Protein AF-A0A372INJ8-F1 (afdb_monomer_lite)

Radius of gyration: 21.86 Å; chains: 1; bounding box: 51×23×57 Å

Foldseek 3Di:
DDDDDDDDCVCPPFAWPDWDWDQDPPFGIKIWTATPVRDIDIDGDGDQDWDWDWDWDDDPVGDTDTPDTDTDGRDPDD

Sequence (78 aa):
MNRPFLELPEAANLTVQTLRVYDDPPYGREVHLIFTDGTQISIDLEIKTVVKARHYRGDRGGNLDILHEHHERPSREG

Organism: NCBI:txid2303751

Secondary structure (DSSP, 8-state):
-PPP----GGGTTPPEEEEEEEEETTTEEEEEEEETTS-EEEEEEE-----EEEEEEE-TTS-EEEEEEEE-------

pLDDT: mean 76.69, std 15.63, range [42.97, 97.12]

Structure (mmCIF, N/CA/C/O backbone):
data_AF-A0A372INJ8-F1
#
_entry.id   AF-A0A372INJ8-F1
#
loop_
_atom_site.group_PDB
_atom_site.id
_atom_site.type_symbol
_atom_site.label_atom_id
_atom_site.label_alt_id
_atom_site.label_comp_id
_atom_site.label_asym_id
_atom_site.label_entity_id
_atom_site.label_seq_id
_atom_site.pdbx_PDB_ins_code
_atom_site.Cartn_x
_atom_site.Cartn_y
_atom_site.Cartn_z
_atom_site.occupancy
_atom_site.B_iso_or_equiv
_atom_site.auth_seq_id
_atom_site.auth_comp_id
_atom_site.auth_asym_id
_atom_site.auth_atom_id
_atom_site.pdbx_PDB_model_num
ATOM 1 N N . MET A 1 1 ? 19.201 -11.811 8.035 1.00 50.16 1 MET A N 1
ATOM 2 C CA . MET A 1 1 ? 18.756 -10.663 7.214 1.00 50.16 1 MET A CA 1
ATOM 3 C C . MET A 1 1 ? 17.393 -10.234 7.731 1.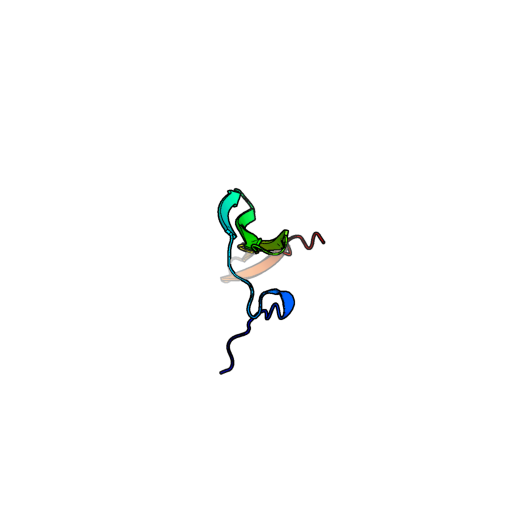00 50.16 1 MET A C 1
ATOM 5 O O . MET A 1 1 ? 16.496 -11.066 7.724 1.00 50.16 1 MET A O 1
ATOM 9 N N . ASN A 1 2 ? 17.253 -9.004 8.232 1.00 74.50 2 ASN A N 1
ATOM 10 C CA . ASN A 1 2 ? 15.951 -8.471 8.643 1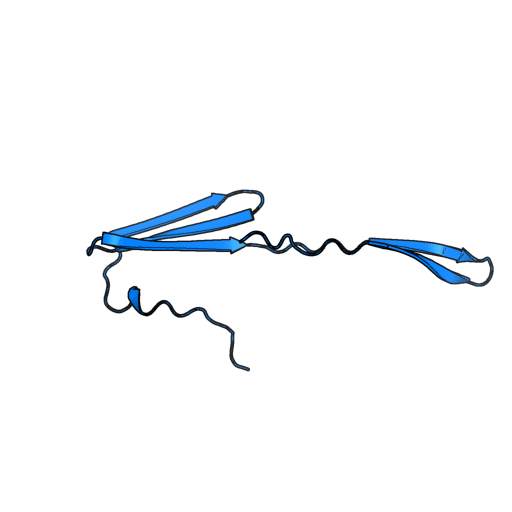.00 74.50 2 ASN A CA 1
ATOM 11 C C . ASN A 1 2 ? 15.152 -8.111 7.388 1.00 74.50 2 ASN A C 1
ATOM 13 O O . ASN A 1 2 ? 15.674 -7.414 6.517 1.00 74.50 2 ASN A O 1
ATOM 17 N N . ARG A 1 3 ? 13.919 -8.610 7.270 1.00 76.69 3 ARG A N 1
ATOM 18 C CA . ARG A 1 3 ? 13.006 -8.170 6.208 1.00 76.69 3 ARG A CA 1
ATOM 19 C C . ARG A 1 3 ? 12.427 -6.810 6.614 1.00 76.69 3 ARG A C 1
ATOM 21 O O . ARG A 1 3 ? 12.022 -6.689 7.768 1.00 76.69 3 ARG A O 1
ATOM 28 N N . PRO A 1 4 ? 12.405 -5.803 5.724 1.00 82.38 4 PRO A N 1
ATOM 29 C CA . PRO A 1 4 ? 11.728 -4.547 6.019 1.00 82.38 4 PRO A CA 1
ATOM 30 C C . PRO A 1 4 ? 10.229 -4.811 6.204 1.00 82.38 4 PRO A C 1
ATOM 32 O O . PRO A 1 4 ? 9.643 -5.588 5.450 1.00 82.38 4 PRO A O 1
ATOM 35 N N . PHE A 1 5 ? 9.629 -4.184 7.211 1.00 8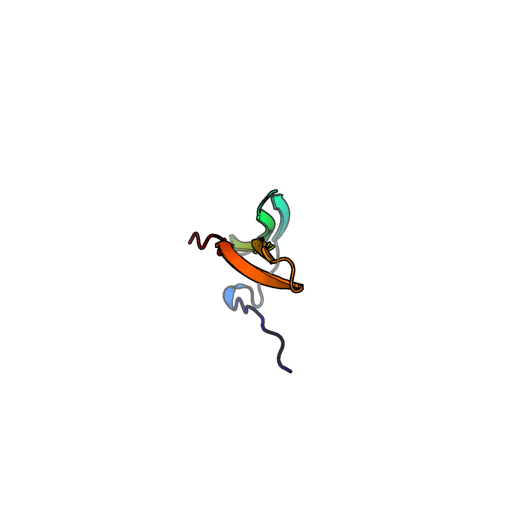5.31 5 PHE A N 1
ATOM 36 C CA . PHE A 1 5 ? 8.192 -4.219 7.468 1.00 85.31 5 PHE A CA 1
ATOM 37 C C . PHE A 1 5 ? 7.710 -2.821 7.853 1.00 85.31 5 PHE A C 1
ATOM 39 O O . PHE A 1 5 ? 8.479 -2.022 8.388 1.00 85.31 5 PHE A O 1
ATOM 46 N N . LEU A 1 6 ? 6.445 -2.543 7.552 1.00 85.62 6 LEU A N 1
ATOM 47 C CA . LEU A 1 6 ? 5.720 -1.396 8.081 1.00 85.62 6 LEU A CA 1
ATOM 48 C C . LEU A 1 6 ? 4.942 -1.875 9.305 1.00 85.62 6 LEU A C 1
ATOM 50 O O . LEU A 1 6 ? 4.251 -2.891 9.234 1.00 85.62 6 LEU A O 1
ATOM 54 N N . GLU A 1 7 ? 5.075 -1.165 10.416 1.00 91.00 7 GLU A N 1
ATOM 55 C CA . GLU A 1 7 ? 4.284 -1.399 11.620 1.00 91.00 7 GLU A CA 1
ATOM 56 C C . GLU A 1 7 ? 3.261 -0.275 11.753 1.00 91.00 7 GLU A C 1
ATOM 58 O O . GLU A 1 7 ? 3.611 0.893 11.590 1.00 91.00 7 GLU A O 1
ATOM 63 N N . LEU A 1 8 ? 2.012 -0.644 12.034 1.00 90.00 8 LEU A N 1
ATOM 64 C CA . LEU A 1 8 ? 0.893 0.274 12.248 1.00 90.00 8 LEU A CA 1
ATOM 65 C C . LEU A 1 8 ? 0.348 0.018 13.661 1.00 90.00 8 LEU A C 1
ATOM 67 O O . LEU A 1 8 ? -0.579 -0.783 13.820 1.00 90.00 8 LEU A O 1
ATOM 71 N N . PRO A 1 9 ? 0.968 0.593 14.712 1.00 91.75 9 PRO A N 1
ATOM 72 C CA . PRO A 1 9 ? 0.583 0.351 16.104 1.00 91.75 9 PRO A CA 1
ATOM 73 C C . PRO A 1 9 ? -0.887 0.666 16.398 1.00 91.75 9 PRO A C 1
ATOM 75 O O . PRO A 1 9 ? -1.484 0.048 17.274 1.00 91.75 9 PRO A O 1
ATOM 78 N N . GLU A 1 10 ? -1.483 1.590 15.652 1.00 89.00 10 GLU A N 1
ATOM 79 C CA . GLU A 1 10 ? -2.899 1.948 15.707 1.00 89.00 10 GLU A CA 1
ATOM 80 C C . GLU A 1 10 ? -3.835 0.788 15.347 1.00 89.00 10 GLU A C 1
ATOM 82 O O . GLU A 1 10 ? -4.975 0.778 15.790 1.00 89.00 10 GLU A O 1
ATOM 87 N N . ALA A 1 11 ? -3.364 -0.219 14.606 1.00 89.44 11 ALA A N 1
ATOM 88 C CA . ALA A 1 11 ? -4.129 -1.429 14.312 1.00 89.44 11 ALA A CA 1
ATOM 89 C C . ALA A 1 11 ? -4.091 -2.455 15.460 1.00 89.44 11 ALA A C 1
ATOM 91 O O . ALA A 1 11 ? -4.819 -3.453 15.433 1.00 89.44 11 ALA A O 1
ATOM 92 N N . ALA A 1 12 ? -3.212 -2.271 16.451 1.00 93.31 12 ALA A N 1
ATOM 93 C CA . ALA A 1 12 ? -2.996 -3.262 17.493 1.00 93.31 12 ALA A CA 1
ATOM 94 C C . ALA A 1 12 ? -4.239 -3.415 18.379 1.00 93.31 12 ALA A C 1
ATOM 96 O O . ALA A 1 12 ? -4.807 -2.444 18.870 1.00 93.31 12 ALA A O 1
ATOM 97 N N . ASN A 1 13 ? -4.627 -4.668 18.634 1.00 94.88 13 ASN A N 1
ATOM 98 C CA . ASN A 1 13 ? -5.795 -5.042 19.443 1.00 94.88 13 ASN A CA 1
ATOM 99 C C . ASN A 1 13 ? -7.153 -4.566 18.897 1.00 94.88 13 ASN A C 1
ATOM 101 O O . ASN A 1 13 ? -8.165 -4.713 19.586 1.00 94.88 13 ASN A O 1
ATOM 105 N N . LEU A 1 14 ? -7.205 -4.043 17.671 1.00 94.31 14 LEU A N 1
ATOM 106 C CA . LEU A 1 14 ? -8.459 -3.693 17.020 1.00 94.31 14 LEU A CA 1
ATOM 107 C C . LEU A 1 14 ? -9.055 -4.896 16.283 1.00 94.31 14 LEU A C 1
ATOM 109 O O . LEU A 1 14 ? -8.348 -5.760 15.762 1.00 94.31 14 LEU A O 1
ATOM 113 N N . THR A 1 15 ? -10.386 -4.948 16.226 1.00 96.31 15 THR A N 1
ATOM 114 C CA . THR A 1 15 ? -11.109 -5.962 15.448 1.00 96.31 15 THR A CA 1
ATOM 115 C C . THR A 1 15 ? -11.442 -5.403 14.074 1.00 96.31 15 THR A C 1
ATOM 117 O O . THR A 1 15 ? -12.026 -4.326 13.962 1.00 96.31 15 THR A O 1
ATOM 120 N N . VAL A 1 16 ? -11.088 -6.139 13.020 1.00 96.12 16 VAL A N 1
ATOM 121 C CA . VAL A 1 16 ? -11.427 -5.760 11.644 1.00 96.12 16 VAL A CA 1
ATOM 122 C C . VAL A 1 16 ? -12.934 -5.905 11.444 1.00 96.12 16 VAL A C 1
ATOM 124 O O . VAL A 1 16 ? -13.492 -6.990 11.594 1.00 96.12 16 VAL A O 1
ATOM 127 N N . GLN A 1 17 ? -13.588 -4.806 11.083 1.00 96.44 17 GLN A N 1
ATOM 128 C CA . GLN A 1 17 ? -14.989 -4.782 10.677 1.00 96.44 17 GLN A CA 1
ATOM 129 C C . GLN A 1 17 ? -15.131 -5.068 9.183 1.00 96.44 17 GLN A C 1
ATOM 131 O O . GLN A 1 17 ? -16.053 -5.761 8.757 1.00 96.44 17 GLN A O 1
ATOM 136 N N . THR A 1 18 ? -14.258 -4.500 8.354 1.00 95.62 18 THR A N 1
ATOM 137 C CA . THR A 1 18 ? -14.294 -4.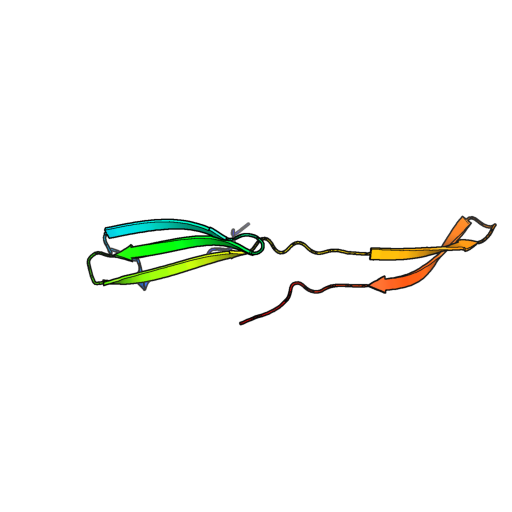687 6.902 1.00 95.62 18 THR A CA 1
ATOM 138 C C . THR A 1 18 ? -12.885 -4.692 6.330 1.00 95.62 18 THR A C 1
ATOM 140 O O . THR A 1 18 ? -12.061 -3.863 6.700 1.00 95.62 18 THR A O 1
ATOM 143 N N . LEU A 1 19 ? -12.634 -5.606 5.393 1.00 94.50 19 LEU A N 1
ATOM 144 C CA . LEU A 1 19 ? -11.437 -5.635 4.560 1.00 94.50 19 LEU A CA 1
ATOM 145 C C . LEU A 1 19 ? -11.878 -5.582 3.099 1.00 94.50 19 LEU A C 1
ATOM 147 O O . LEU A 1 19 ? -12.694 -6.399 2.667 1.00 94.50 19 LEU A O 1
ATOM 151 N N . ARG A 1 20 ? -11.349 -4.619 2.346 1.00 93.31 20 ARG A N 1
ATOM 152 C CA . ARG A 1 20 ? -11.548 -4.499 0.900 1.00 93.31 20 ARG A CA 1
ATOM 153 C C . ARG A 1 20 ? -10.199 -4.523 0.206 1.00 93.31 20 ARG A C 1
ATOM 155 O O . ARG A 1 20 ? -9.235 -3.948 0.700 1.00 93.31 20 ARG A O 1
ATOM 162 N N . VAL A 1 21 ? -10.156 -5.202 -0.931 1.00 91.06 21 VAL A N 1
ATOM 163 C CA . VAL A 1 21 ? -9.009 -5.186 -1.834 1.00 91.06 21 VAL A CA 1
ATOM 164 C C . VAL A 1 21 ? -9.513 -4.648 -3.157 1.00 91.06 21 VAL A C 1
ATOM 166 O O . VAL A 1 21 ? -10.441 -5.219 -3.733 1.00 91.06 21 VAL A O 1
ATOM 169 N N . TYR A 1 22 ? -8.927 -3.548 -3.602 1.00 86.12 22 TYR A N 1
ATOM 170 C CA . TYR A 1 22 ? -9.213 -2.945 -4.891 1.00 86.12 22 TYR A CA 1
ATOM 171 C C . TYR A 1 22 ? -8.075 -3.292 -5.845 1.00 86.12 22 TYR A C 1
ATOM 173 O O . TYR A 1 22 ? -6.902 -3.149 -5.501 1.00 86.12 22 TYR A O 1
ATOM 181 N N . ASP A 1 23 ? -8.418 -3.783 -7.032 1.00 84.12 23 ASP A N 1
ATOM 182 C CA . ASP A 1 23 ? -7.477 -3.791 -8.145 1.00 84.12 23 ASP A CA 1
ATOM 183 C C . ASP A 1 23 ? -7.519 -2.383 -8.763 1.00 84.12 23 ASP A C 1
ATOM 185 O O . ASP A 1 23 ? -8.557 -1.992 -9.301 1.00 84.12 23 ASP A O 1
ATOM 189 N N . ASP A 1 24 ? -6.413 -1.634 -8.683 1.00 74.00 24 ASP A N 1
ATOM 190 C CA . ASP A 1 24 ? -6.276 -0.274 -9.227 1.00 74.00 24 ASP A CA 1
ATOM 191 C C . ASP A 1 24 ? -5.148 -0.195 -10.276 1.00 74.00 24 ASP A C 1
ATOM 193 O O . ASP A 1 24 ? -4.021 0.235 -10.001 1.00 74.00 24 ASP A O 1
ATOM 197 N N . PRO A 1 25 ? -5.387 -0.677 -11.510 1.00 66.81 25 PRO A N 1
ATOM 198 C CA . PRO A 1 25 ? -4.444 -0.488 -12.605 1.00 66.81 25 PRO A CA 1
ATOM 199 C C . PRO A 1 25 ? -4.335 1.005 -12.971 1.00 66.81 25 PRO A C 1
ATOM 201 O O . PRO A 1 25 ? -5.370 1.642 -13.166 1.00 66.81 25 PRO A O 1
ATOM 204 N N . PRO A 1 26 ? -3.126 1.562 -13.195 1.00 67.56 26 PRO A N 1
ATOM 205 C CA . PRO A 1 26 ? -1.824 0.895 -13.344 1.00 67.56 26 PRO A CA 1
ATOM 206 C C . PRO A 1 26 ? -1.001 0.742 -12.051 1.00 67.56 26 PRO A C 1
ATOM 208 O O . PRO A 1 26 ? 0.091 0.174 -12.107 1.00 67.56 26 PRO A O 1
ATOM 211 N N . TYR A 1 27 ? -1.474 1.275 -10.925 1.00 67.88 27 TYR A N 1
ATOM 212 C CA . TYR A 1 27 ? -0.668 1.525 -9.727 1.00 67.88 27 TYR A CA 1
ATOM 213 C C . TYR A 1 27 ? -0.503 0.294 -8.834 1.00 67.88 27 TYR A C 1
ATOM 215 O O . TYR A 1 27 ? 0.542 0.143 -8.206 1.00 67.88 27 TYR A O 1
ATOM 223 N N . GLY A 1 28 ? -1.446 -0.648 -8.862 1.00 76.19 28 GLY A N 1
ATOM 224 C CA . GLY A 1 28 ? -1.327 -1.931 -8.175 1.00 76.19 28 GLY A CA 1
ATOM 225 C C . GLY A 1 28 ? -2.605 -2.308 -7.443 1.00 76.19 28 GLY A C 1
ATOM 226 O O . GLY A 1 28 ? -3.692 -2.187 -7.996 1.00 76.19 28 GLY A O 1
ATOM 227 N N . ARG A 1 29 ? -2.482 -2.842 -6.226 1.00 83.62 29 ARG A N 1
ATOM 228 C CA . ARG A 1 29 ? -3.639 -3.171 -5.379 1.00 83.62 29 ARG A CA 1
ATOM 229 C C . ARG A 1 29 ? -3.679 -2.257 -4.172 1.00 83.62 29 ARG A C 1
ATOM 231 O O . ARG A 1 29 ? -2.662 -2.108 -3.505 1.00 83.62 29 ARG A O 1
ATOM 238 N N . GLU A 1 30 ? -4.854 -1.753 -3.842 1.00 88.31 30 GLU A N 1
ATOM 239 C CA . GLU A 1 30 ? -5.096 -1.040 -2.589 1.00 88.31 30 GLU A CA 1
ATOM 240 C C . GLU A 1 30 ? -5.780 -1.991 -1.597 1.00 88.31 30 GLU A C 1
ATOM 242 O O . GLU A 1 30 ? -6.740 -2.693 -1.938 1.00 88.31 30 GLU A O 1
ATOM 247 N N . VAL A 1 31 ? -5.287 -2.036 -0.359 1.00 90.88 31 VAL A N 1
ATOM 248 C CA . VAL A 1 31 ? -5.911 -2.768 0.751 1.00 90.88 31 VAL A CA 1
ATOM 249 C C . VAL A 1 31 ? -6.476 -1.767 1.742 1.00 90.88 31 VAL A C 1
ATOM 251 O O . VAL A 1 31 ? -5.725 -1.070 2.415 1.00 90.88 31 VAL A O 1
ATOM 254 N N . HIS A 1 32 ? -7.797 -1.761 1.891 1.00 93.38 32 HIS A N 1
ATOM 255 C CA . HIS A 1 32 ? -8.498 -0.884 2.819 1.00 93.38 32 HIS A CA 1
ATOM 256 C C . HIS A 1 32 ? -9.108 -1.691 3.974 1.00 93.38 32 HIS A C 1
ATOM 258 O O . HIS A 1 32 ? -9.917 -2.603 3.772 1.00 93.38 32 HIS A O 1
ATOM 264 N N . LEU A 1 33 ? -8.721 -1.340 5.198 1.00 95.06 33 LEU A N 1
ATOM 265 C CA . LEU A 1 33 ? -9.169 -1.918 6.460 1.00 95.06 33 LEU A CA 1
ATOM 266 C C . LEU A 1 33 ? -10.016 -0.900 7.224 1.00 95.06 33 LEU A C 1
ATOM 268 O O . LEU A 1 33 ? -9.591 0.232 7.434 1.00 95.06 33 LEU A O 1
ATOM 272 N N . ILE A 1 34 ? -11.183 -1.330 7.693 1.00 96.00 34 ILE A N 1
ATOM 273 C CA . ILE A 1 34 ? -12.022 -0.582 8.633 1.00 96.00 34 ILE A CA 1
ATOM 274 C C . ILE A 1 34 ? -12.136 -1.417 9.903 1.00 96.00 34 ILE A C 1
ATOM 276 O O . ILE A 1 34 ? -12.509 -2.592 9.837 1.00 96.00 34 ILE A O 1
ATOM 280 N N . PHE A 1 35 ? -11.827 -0.822 11.048 1.00 97.12 35 PHE A N 1
ATOM 281 C CA . PHE A 1 35 ? -11.932 -1.445 12.362 1.00 97.12 35 PHE A CA 1
ATOM 282 C C . PHE A 1 35 ? -13.254 -1.088 13.046 1.00 97.12 35 PHE A C 1
ATOM 284 O O . PHE A 1 35 ? -13.913 -0.104 12.716 1.00 97.12 35 PHE A O 1
ATOM 291 N N . THR A 1 36 ? -13.659 -1.899 14.021 1.00 97.00 36 THR A N 1
ATOM 292 C CA . THR A 1 36 ? -14.934 -1.733 14.743 1.00 97.00 36 THR A CA 1
ATOM 293 C C . THR A 1 36 ? -15.019 -0.460 15.585 1.00 97.00 36 THR A C 1
ATOM 295 O O . THR A 1 36 ? -16.115 -0.060 15.963 1.00 97.00 36 THR A O 1
ATOM 298 N N . ASP A 1 37 ? -13.883 0.154 15.909 1.00 95.25 37 ASP A N 1
ATOM 299 C CA . ASP A 1 37 ? -13.794 1.431 16.625 1.00 95.25 37 ASP A CA 1
ATOM 300 C C . ASP A 1 37 ? -13.925 2.652 15.691 1.00 95.25 37 ASP A C 1
ATOM 302 O O . ASP A 1 37 ? -13.959 3.787 16.162 1.00 95.25 37 ASP A O 1
ATOM 306 N N . GLY A 1 38 ? -14.028 2.422 14.377 1.00 93.56 38 GLY A N 1
ATOM 307 C CA . GLY A 1 38 ? -14.094 3.456 13.349 1.00 93.56 38 GLY A CA 1
ATOM 308 C C . GLY A 1 38 ? -12.741 3.840 12.745 1.00 93.56 38 GLY A C 1
ATOM 309 O O . GLY A 1 38 ? -12.729 4.617 11.788 1.00 93.56 38 GLY A O 1
ATOM 310 N N . THR A 1 39 ? -11.624 3.294 13.238 1.00 94.00 39 THR A N 1
ATOM 311 C CA . THR A 1 39 ? -10.292 3.485 12.647 1.00 94.00 39 THR A CA 1
ATOM 312 C C . THR A 1 39 ? -10.265 2.917 11.224 1.00 94.00 39 THR A C 1
ATOM 314 O O . THR A 1 39 ? -10.834 1.856 10.955 1.00 94.00 39 THR A O 1
ATOM 317 N N . GLN A 1 40 ? -9.610 3.617 10.294 1.00 95.62 40 GLN A N 1
ATOM 318 C CA . GLN A 1 40 ? -9.472 3.197 8.895 1.00 95.62 40 GLN A CA 1
ATOM 319 C C . GLN A 1 40 ? -8.008 3.275 8.467 1.00 95.62 40 GLN A C 1
ATOM 321 O O . GLN A 1 40 ? -7.331 4.259 8.757 1.00 95.62 40 GLN A O 1
ATOM 326 N N . ILE A 1 41 ? -7.531 2.238 7.783 1.00 93.81 41 ILE A N 1
ATOM 327 C CA . ILE A 1 41 ? -6.165 2.138 7.258 1.00 93.81 41 ILE A CA 1
ATOM 328 C C . ILE A 1 41 ? -6.258 1.756 5.785 1.00 93.81 41 ILE A C 1
ATOM 330 O O . ILE A 1 41 ? -6.854 0.725 5.473 1.00 93.81 41 ILE A O 1
ATOM 334 N N . SER A 1 42 ? -5.635 2.539 4.904 1.00 91.81 42 SER A N 1
ATOM 335 C CA . SER A 1 42 ? -5.434 2.152 3.506 1.00 91.81 42 SER A CA 1
ATOM 336 C C . SER A 1 42 ? -3.955 1.947 3.194 1.00 91.81 42 SER A C 1
ATOM 338 O O . SER A 1 42 ? -3.101 2.673 3.706 1.00 91.81 42 SER A O 1
ATOM 340 N N . ILE A 1 43 ? -3.656 0.913 2.408 1.00 89.50 43 ILE A N 1
ATOM 341 C CA . ILE A 1 43 ? -2.304 0.508 2.026 1.00 89.50 43 ILE A CA 1
ATOM 342 C C . ILE A 1 43 ? -2.258 0.318 0.512 1.00 89.50 43 ILE A C 1
ATOM 344 O O . ILE A 1 43 ? -2.802 -0.660 -0.008 1.00 89.50 43 ILE A O 1
ATOM 348 N N . ASP A 1 44 ? -1.530 1.198 -0.166 1.00 87.06 44 ASP A N 1
ATOM 349 C CA . ASP A 1 44 ? -1.254 1.092 -1.596 1.00 87.06 44 ASP A CA 1
ATOM 350 C C . ASP A 1 44 ? -0.048 0.185 -1.860 1.00 87.06 44 ASP A C 1
ATOM 352 O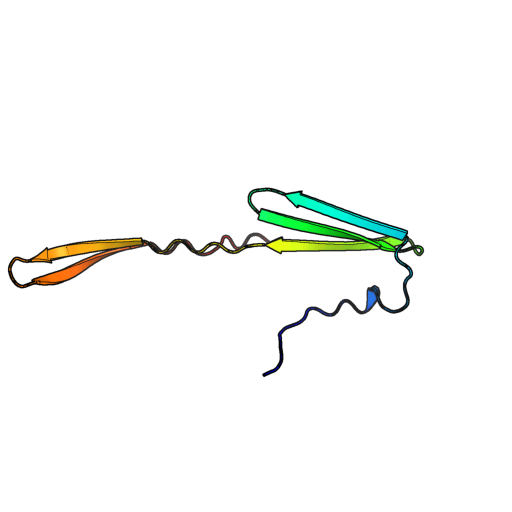 O . ASP A 1 44 ? 1.069 0.410 -1.380 1.00 87.06 44 ASP A O 1
ATOM 356 N N . LEU A 1 45 ? -0.265 -0.876 -2.636 1.00 79.81 45 LEU A N 1
ATOM 357 C CA . LEU A 1 45 ? 0.784 -1.786 -3.081 1.00 79.81 45 LEU A CA 1
ATOM 358 C C . LEU A 1 45 ? 1.264 -1.372 -4.469 1.00 79.81 45 LEU A C 1
ATOM 360 O O . LEU A 1 45 ? 0.815 -1.914 -5.479 1.00 79.81 45 LEU A O 1
ATOM 364 N N . GLU A 1 46 ? 2.219 -0.447 -4.507 1.00 74.69 46 GLU A N 1
ATOM 365 C CA . GLU A 1 46 ? 2.822 0.004 -5.760 1.00 74.69 46 GLU A CA 1
ATOM 366 C C . GLU A 1 46 ? 3.841 -0.998 -6.323 1.00 74.69 46 GLU A C 1
ATOM 368 O O . GLU A 1 46 ? 4.856 -1.316 -5.690 1.00 74.69 46 GLU A O 1
ATOM 373 N N . ILE A 1 47 ? 3.652 -1.428 -7.574 1.00 69.25 47 ILE A N 1
ATOM 374 C CA . ILE A 1 47 ? 4.709 -2.111 -8.334 1.00 69.25 47 ILE A CA 1
ATOM 375 C C . ILE A 1 47 ? 5.506 -1.053 -9.100 1.00 69.25 47 ILE A C 1
ATOM 377 O O . ILE A 1 47 ? 5.147 -0.648 -10.206 1.00 69.25 47 ILE A O 1
ATOM 381 N N . LYS A 1 48 ? 6.639 -0.620 -8.532 1.00 65.50 48 LYS A N 1
ATOM 382 C CA . LYS A 1 48 ? 7.576 0.282 -9.223 1.00 65.50 48 LYS A CA 1
ATOM 383 C C . LYS A 1 48 ? 8.265 -0.439 -10.379 1.00 65.50 48 LYS A C 1
ATOM 385 O O . LYS A 1 48 ? 9.328 -1.037 -10.216 1.00 65.50 48 LYS A O 1
ATOM 390 N N . THR A 1 49 ? 7.670 -0.358 -11.564 1.00 58.03 49 THR A N 1
ATOM 391 C CA . THR A 1 49 ? 8.296 -0.833 -12.800 1.00 58.03 49 THR A CA 1
ATOM 392 C C . THR A 1 49 ? 9.323 0.202 -13.258 1.00 58.03 49 THR A C 1
ATOM 394 O O . THR A 1 49 ? 8.965 1.322 -13.604 1.00 58.03 49 THR A O 1
ATOM 397 N N . VAL A 1 50 ? 10.614 -0.146 -13.235 1.00 60.66 50 VAL A N 1
ATOM 398 C CA . VAL A 1 50 ? 11.686 0.735 -13.732 1.00 60.66 50 VAL A CA 1
ATOM 399 C C . VAL A 1 50 ? 12.013 0.363 -15.173 1.00 60.66 50 VAL A C 1
ATOM 401 O O . VAL A 1 50 ? 12.523 -0.730 -15.426 1.00 60.66 50 VAL A O 1
ATOM 404 N N . VAL A 1 51 ? 11.784 1.281 -16.112 1.00 66.12 51 VAL A N 1
ATOM 405 C CA . VAL A 1 51 ? 12.230 1.126 -17.502 1.00 66.12 51 VAL A CA 1
ATOM 406 C C . VAL A 1 51 ? 13.637 1.707 -17.639 1.00 66.12 51 VAL A C 1
ATOM 408 O O . VAL A 1 51 ? 13.879 2.880 -17.361 1.00 66.12 51 VAL A O 1
ATOM 411 N N . LYS A 1 52 ? 14.591 0.874 -18.067 1.00 56.62 52 LYS A N 1
ATOM 412 C CA . LYS A 1 52 ? 15.952 1.303 -18.417 1.00 56.62 52 LYS A CA 1
ATOM 413 C C . LYS A 1 52 ? 16.151 1.120 -19.912 1.00 56.62 52 LYS A C 1
ATOM 415 O O . LYS A 1 52 ? 16.125 -0.011 -20.392 1.00 56.62 52 LYS A O 1
ATOM 420 N N . ALA A 1 53 ? 16.392 2.212 -20.630 1.00 71.44 53 ALA A N 1
ATOM 421 C CA . ALA A 1 53 ? 16.709 2.181 -22.052 1.00 71.44 53 ALA A CA 1
ATOM 422 C C . ALA A 1 53 ? 18.117 2.740 -22.294 1.00 71.44 53 ALA A C 1
ATOM 424 O O . ALA A 1 53 ? 18.493 3.780 -21.749 1.00 71.44 53 ALA A O 1
ATOM 425 N N . ARG A 1 54 ? 18.900 2.042 -23.124 1.00 65.31 54 ARG A N 1
ATOM 426 C CA . ARG A 1 54 ? 20.231 2.474 -23.569 1.00 65.31 54 ARG A CA 1
ATOM 427 C C . ARG A 1 54 ? 20.308 2.384 -25.084 1.00 65.31 54 ARG A C 1
ATOM 429 O O . ARG A 1 54 ? 19.989 1.342 -25.652 1.00 65.31 54 ARG A O 1
ATOM 436 N N . HIS A 1 55 ? 20.737 3.466 -25.722 1.00 65.19 55 HIS A N 1
ATOM 437 C CA . HIS A 1 55 ? 20.971 3.511 -27.162 1.00 65.19 55 HIS A CA 1
ATOM 438 C C . HIS A 1 55 ? 22.475 3.480 -27.432 1.00 65.19 55 HIS A C 1
ATOM 440 O O . HIS A 1 55 ? 23.210 4.360 -26.978 1.00 65.19 55 HIS A O 1
ATOM 446 N N . TYR A 1 56 ? 22.917 2.470 -28.177 1.00 75.81 56 TYR A N 1
ATOM 447 C CA . TYR A 1 56 ? 24.314 2.278 -28.554 1.00 75.81 56 TYR A CA 1
ATOM 448 C C . TYR A 1 56 ? 24.526 2.586 -30.033 1.00 75.81 56 TYR A C 1
ATOM 450 O O . TYR A 1 56 ? 23.664 2.287 -30.861 1.00 75.81 56 TYR A O 1
ATOM 458 N N . ARG A 1 57 ? 25.708 3.094 -30.379 1.00 74.06 57 ARG A N 1
ATOM 459 C CA . ARG A 1 57 ? 26.220 3.067 -31.752 1.00 74.06 57 ARG A CA 1
ATOM 460 C C . ARG A 1 57 ? 27.473 2.208 -31.779 1.00 74.06 57 ARG A C 1
ATOM 462 O O . ARG A 1 57 ? 28.414 2.474 -31.042 1.00 74.06 57 ARG A O 1
ATOM 469 N N . GLY A 1 58 ? 27.447 1.172 -32.611 1.00 62.12 58 GLY A N 1
ATOM 470 C CA . GLY A 1 58 ? 28.605 0.315 -32.840 1.00 62.12 58 GLY A CA 1
ATOM 471 C C . GLY A 1 58 ? 29.522 0.893 -33.905 1.00 62.12 58 GLY A C 1
ATOM 472 O O . GLY A 1 58 ? 29.047 1.362 -34.945 1.00 62.12 58 GLY A O 1
ATOM 473 N N . ASP A 1 59 ? 30.825 0.837 -33.659 1.00 71.69 59 ASP A N 1
ATOM 474 C CA . ASP A 1 59 ? 31.830 1.015 -34.700 1.00 71.69 59 ASP A CA 1
ATOM 475 C C . ASP A 1 59 ? 32.174 -0.326 -35.383 1.00 71.69 59 ASP A C 1
ATOM 477 O O . ASP A 1 59 ? 31.766 -1.408 -34.953 1.00 71.69 59 ASP A O 1
ATOM 481 N N . ARG A 1 60 ? 32.924 -0.272 -36.493 1.00 59.41 60 ARG A N 1
ATOM 482 C CA . ARG A 1 60 ? 33.349 -1.475 -37.240 1.00 59.41 60 ARG A CA 1
ATOM 483 C C . ARG A 1 60 ? 34.367 -2.345 -36.477 1.00 59.41 60 ARG A C 1
ATOM 485 O O . ARG A 1 60 ? 34.713 -3.411 -36.978 1.00 59.41 60 ARG A O 1
ATOM 492 N N . GLY A 1 61 ? 34.847 -1.903 -35.312 1.00 65.75 61 GLY A N 1
ATOM 493 C CA . GLY A 1 61 ? 35.787 -2.621 -34.447 1.00 65.75 61 GLY A CA 1
ATOM 494 C C . GLY A 1 61 ? 35.120 -3.394 -33.305 1.00 65.75 61 GLY A C 1
ATOM 495 O O . GLY A 1 61 ? 35.809 -4.125 -32.600 1.00 65.75 61 GLY A O 1
ATOM 496 N N . GLY A 1 62 ? 33.798 -3.269 -33.139 1.00 62.19 62 GLY A N 1
ATOM 497 C CA . GLY A 1 62 ? 33.033 -3.964 -32.101 1.00 62.19 62 GLY A CA 1
ATOM 498 C C . GLY A 1 62 ? 32.917 -3.200 -30.779 1.00 62.19 62 GLY A C 1
ATOM 499 O O . GLY A 1 62 ? 32.376 -3.752 -29.821 1.00 62.19 62 GLY A O 1
ATOM 500 N N . ASN A 1 63 ? 33.371 -1.945 -30.716 1.00 63.78 63 ASN A N 1
ATOM 501 C CA . ASN A 1 63 ? 33.143 -1.089 -29.556 1.00 63.78 63 ASN A CA 1
ATOM 502 C C . ASN A 1 63 ? 31.762 -0.429 -29.649 1.00 63.78 63 ASN A C 1
ATOM 504 O O . ASN A 1 63 ? 31.324 0.008 -30.717 1.00 63.78 63 ASN A O 1
ATOM 508 N N . LEU A 1 64 ? 31.063 -0.387 -28.514 1.00 66.62 64 LEU A N 1
ATOM 509 C CA . LEU A 1 64 ? 29.737 0.209 -28.381 1.00 66.62 64 LEU A CA 1
ATOM 510 C C . LEU A 1 64 ? 29.836 1.470 -27.528 1.00 66.62 64 LEU A C 1
ATOM 512 O O . LEU A 1 64 ? 30.003 1.381 -26.311 1.00 66.62 64 LEU A O 1
ATOM 516 N N . ASP A 1 65 ? 29.651 2.627 -28.156 1.00 71.50 65 ASP A N 1
ATOM 517 C CA . ASP A 1 65 ? 29.521 3.890 -27.437 1.00 71.50 65 ASP A CA 1
ATOM 518 C C . ASP A 1 65 ? 28.056 4.109 -27.045 1.00 71.50 65 ASP A C 1
ATOM 520 O O . ASP A 1 65 ? 27.143 4.000 -27.875 1.00 71.50 65 ASP A O 1
ATOM 524 N N . ILE A 1 66 ? 27.818 4.420 -25.767 1.00 69.19 66 ILE A N 1
ATOM 525 C CA . ILE A 1 66 ? 26.495 4.836 -25.288 1.00 69.19 66 ILE A CA 1
ATOM 526 C C . ILE A 1 66 ? 26.249 6.249 -25.807 1.00 69.19 66 ILE A C 1
ATOM 528 O O . ILE A 1 66 ? 26.926 7.191 -25.405 1.00 69.19 66 ILE A O 1
ATOM 532 N N . LEU A 1 67 ? 25.262 6.399 -26.688 1.00 65.31 67 LEU A N 1
ATOM 533 C CA . LEU A 1 67 ? 24.901 7.705 -27.231 1.00 65.31 67 LEU A CA 1
ATOM 534 C C . LEU A 1 67 ? 23.962 8.465 -26.299 1.00 65.31 67 LEU A C 1
ATOM 536 O O . LEU A 1 67 ? 24.102 9.671 -26.145 1.00 65.31 67 LEU A O 1
ATOM 540 N N . HIS A 1 68 ? 22.975 7.768 -25.735 1.00 60.12 68 HIS A N 1
ATOM 541 C CA . HIS A 1 68 ? 21.968 8.340 -24.846 1.00 60.12 68 HIS A CA 1
ATOM 542 C C . HIS A 1 68 ? 21.556 7.298 -23.802 1.00 60.12 68 HIS A C 1
ATOM 544 O O . HIS A 1 68 ? 21.345 6.123 -24.125 1.00 60.12 68 HIS A O 1
ATOM 550 N N . GLU A 1 69 ? 21.406 7.748 -22.560 1.00 61.09 69 GLU A N 1
ATOM 551 C CA . GLU A 1 69 ? 20.875 6.957 -21.456 1.00 61.09 69 GLU A CA 1
ATOM 552 C C . GLU A 1 69 ? 19.630 7.660 -20.901 1.00 61.09 69 GLU A C 1
ATOM 554 O O . GLU A 1 69 ? 19.682 8.843 -20.566 1.00 61.09 69 GLU A O 1
ATOM 559 N N . HIS A 1 70 ? 18.503 6.945 -20.836 1.00 59.88 70 HIS A N 1
ATOM 560 C CA . HIS A 1 70 ? 17.267 7.457 -20.247 1.00 59.88 70 HIS A CA 1
ATOM 561 C C . HIS A 1 70 ? 16.917 6.644 -19.004 1.00 59.88 70 HIS A C 1
ATOM 563 O O . HIS A 1 70 ? 16.778 5.418 -19.063 1.00 59.88 70 HIS A O 1
ATOM 569 N N . HIS A 1 71 ? 16.808 7.337 -17.873 1.00 53.72 71 HIS A N 1
ATOM 570 C CA . HIS A 1 71 ? 16.356 6.777 -16.605 1.00 53.72 71 HIS A CA 1
ATOM 571 C C . HIS A 1 71 ? 15.043 7.453 -16.243 1.00 53.72 71 HIS A C 1
ATOM 573 O O . HIS A 1 71 ? 15.044 8.581 -15.749 1.00 53.72 71 HIS A O 1
ATOM 579 N N . GLU A 1 72 ? 13.933 6.755 -16.441 1.00 52.53 72 GLU A N 1
ATOM 580 C CA . GLU A 1 72 ? 12.686 7.157 -15.808 1.00 52.53 72 GLU A CA 1
ATOM 581 C C . GLU A 1 72 ? 12.760 6.700 -14.348 1.00 52.53 72 GLU A C 1
ATOM 583 O O . GLU A 1 72 ? 12.802 5.504 -14.038 1.00 52.53 72 GLU A O 1
ATOM 588 N N . ARG A 1 73 ? 12.894 7.661 -13.427 1.00 47.66 73 ARG A N 1
ATOM 589 C CA . ARG A 1 73 ? 12.719 7.360 -12.003 1.00 47.66 73 ARG A CA 1
ATOM 590 C C . ARG A 1 73 ? 11.251 6.983 -11.803 1.00 47.66 73 ARG A C 1
ATOM 592 O O . ARG A 1 73 ? 10.406 7.617 -12.429 1.00 47.66 73 ARG A O 1
ATOM 599 N N . PRO A 1 74 ? 10.933 6.021 -10.920 1.00 51.78 74 PRO A N 1
ATOM 600 C CA . PRO A 1 74 ? 9.549 5.846 -10.513 1.00 51.78 74 PRO A CA 1
ATOM 601 C C . PRO A 1 74 ? 9.057 7.195 -9.993 1.00 51.78 74 PRO A C 1
ATOM 603 O O . PRO A 1 74 ? 9.739 7.804 -9.156 1.00 51.78 74 PRO A O 1
ATOM 606 N N . SER A 1 75 ? 7.941 7.674 -10.542 1.00 55.25 75 SER A N 1
ATOM 607 C CA . SER A 1 75 ? 7.290 8.906 -10.116 1.00 55.25 75 SER A CA 1
ATOM 608 C C . SER A 1 75 ? 7.214 8.888 -8.592 1.00 55.25 75 SER A C 1
ATOM 610 O O . SER A 1 75 ? 6.644 7.976 -7.999 1.00 55.25 75 SER A O 1
ATOM 612 N N . ARG A 1 76 ? 7.899 9.829 -7.938 1.00 49.81 76 ARG A N 1
ATOM 613 C CA . ARG A 1 76 ? 7.590 10.148 -6.548 1.00 49.81 76 ARG A CA 1
ATOM 614 C C . ARG A 1 76 ? 6.424 11.114 -6.628 1.00 49.81 76 ARG A C 1
ATOM 616 O O . ARG A 1 76 ? 6.654 12.294 -6.872 1.00 49.81 76 ARG A O 1
ATOM 623 N N . GLU A 1 77 ? 5.214 10.605 -6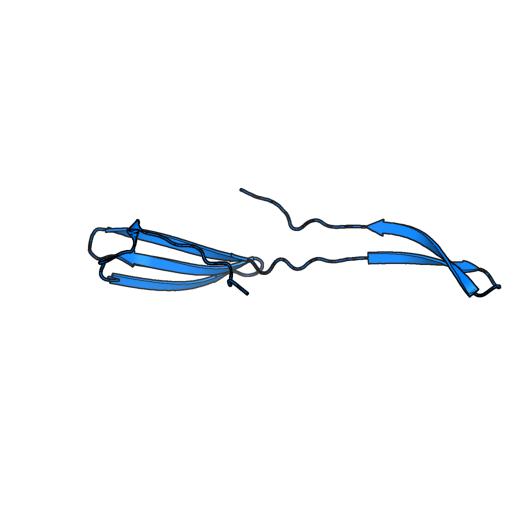.478 1.00 50.84 77 GLU A N 1
ATOM 624 C CA . GLU A 1 77 ? 4.090 11.433 -6.061 1.00 50.84 77 GLU A CA 1
ATOM 625 C C . GLU A 1 77 ? 3.809 11.117 -4.588 1.00 50.84 77 GLU A C 1
ATOM 627 O O . GLU A 1 77 ? 3.784 9.945 -4.218 1.00 50.84 77 GLU A O 1
ATOM 632 N N . GLY A 1 78 ? 3.682 12.170 -3.768 1.00 42.97 78 GLY A N 1
ATOM 633 C CA . GLY A 1 78 ? 3.292 12.113 -2.350 1.00 42.97 78 GLY A CA 1
ATOM 634 C C . GLY A 1 78 ? 4.433 12.109 -1.350 1.00 42.97 78 GLY A C 1
ATOM 635 O O . GLY A 1 78 ? 4.802 11.008 -0.894 1.00 42.97 78 GLY A O 1
#